Protein AF-A0A3M6VWU3-F1 (afdb_monomer)

Foldseek 3Di:
DDPLVVLVVVVVPCVDPVNVVVVVVVVVVVVPDDQKDWDPDDPRPSVCVVVPDDPDPPDTDMDHDDDDDADFDPDVVQDPPDDPVPSDGHRHHDPDDPVVVRVVVVVD

Sequence (108 aa):
MGAHKYLEELAKKKQSDVMRFLLRVRCWELRQLNVIHRASRPSRPDKARRMGYKAKQGYVVYRIRVRRGGRKRPVPKGATFGKPTNMGVNQLKYQRSLRATAEERVGR

Mean predicted aligned error: 3.97 Å

Structure (mmCIF, N/CA/C/O backbone):
data_AF-A0A3M6VWU3-F1
#
_entry.id   AF-A0A3M6VWU3-F1
#
loop_
_atom_site.group_PDB
_atom_site.id
_atom_site.type_symbol
_atom_site.label_atom_id
_atom_site.label_alt_id
_atom_site.label_comp_id
_atom_site.label_asym_id
_atom_site.label_entity_id
_atom_site.label_seq_id
_atom_site.pdbx_PDB_ins_code
_atom_site.Cartn_x
_atom_site.Cartn_y
_atom_site.Cartn_z
_atom_site.occupancy
_atom_site.B_iso_or_equiv
_atom_site.auth_seq_id
_atom_site.auth_comp_id
_atom_site.auth_asym_id
_atom_site.auth_atom_id
_atom_site.pdbx_PDB_model_num
ATOM 1 N N . MET A 1 1 ? -6.842 9.388 30.430 1.00 61.47 1 MET A N 1
ATOM 2 C CA . MET A 1 1 ? -6.109 8.816 29.273 1.00 61.47 1 MET A CA 1
ATOM 3 C C . MET A 1 1 ? -7.109 8.022 28.426 1.00 61.47 1 MET A C 1
ATOM 5 O O . MET A 1 1 ? -7.687 7.083 28.947 1.00 61.47 1 MET A O 1
ATOM 9 N N . GLY A 1 2 ? -7.434 8.435 27.194 1.00 90.62 2 GLY A N 1
ATOM 10 C CA . GLY A 1 2 ? -8.518 7.800 26.413 1.00 90.62 2 GLY A CA 1
ATOM 11 C C . GLY A 1 2 ? -8.102 6.500 25.709 1.00 90.62 2 GLY A C 1
ATOM 12 O O . GLY A 1 2 ? -6.923 6.313 25.413 1.00 90.62 2 GLY A O 1
ATOM 13 N N . ALA A 1 3 ? -9.062 5.636 25.354 1.00 93.44 3 ALA A N 1
ATOM 14 C CA . ALA A 1 3 ? -8.808 4.350 24.680 1.00 93.44 3 ALA A CA 1
ATOM 15 C C . ALA A 1 3 ? -7.914 4.472 23.425 1.00 93.44 3 ALA A C 1
ATOM 17 O O . ALA A 1 3 ? -7.037 3.643 23.184 1.00 93.44 3 ALA A O 1
ATOM 18 N N . HIS A 1 4 ? -8.066 5.553 22.650 1.00 93.44 4 HIS A N 1
ATOM 19 C CA . HIS A 1 4 ? -7.232 5.818 21.473 1.00 93.44 4 HIS A CA 1
ATOM 20 C C . HIS A 1 4 ? -5.741 5.982 21.792 1.00 93.44 4 HIS A C 1
ATOM 22 O O . HIS A 1 4 ? -4.909 5.617 20.964 1.00 93.44 4 HIS A O 1
ATOM 28 N N . LYS A 1 5 ? -5.398 6.491 22.982 1.00 94.81 5 LYS A N 1
ATOM 29 C CA . LYS A 1 5 ? -4.005 6.641 23.408 1.00 94.81 5 LYS A CA 1
ATOM 30 C C . LYS A 1 5 ? -3.354 5.273 23.626 1.00 94.81 5 LYS A C 1
ATOM 32 O O . LYS A 1 5 ? -2.257 5.050 23.130 1.00 94.81 5 LYS A O 1
ATOM 37 N N . TYR A 1 6 ? -4.054 4.337 24.267 1.00 95.50 6 TYR A N 1
ATOM 38 C CA . TYR A 1 6 ? -3.566 2.965 24.453 1.00 95.50 6 TYR A CA 1
ATOM 39 C C . TYR A 1 6 ? -3.397 2.223 23.123 1.00 95.50 6 TYR A C 1
ATOM 41 O O . TYR A 1 6 ? -2.372 1.582 22.903 1.00 95.50 6 TYR A O 1
ATOM 49 N N . LEU A 1 7 ? -4.356 2.366 22.200 1.00 94.69 7 LEU A N 1
ATOM 50 C CA . LEU A 1 7 ? -4.249 1.789 20.854 1.00 94.69 7 LEU A CA 1
ATOM 51 C C . LEU A 1 7 ? -3.027 2.317 20.091 1.00 94.69 7 LEU A C 1
ATOM 53 O O . LEU A 1 7 ? -2.357 1.559 19.386 1.00 94.69 7 LEU A O 1
ATOM 57 N N . GLU A 1 8 ? -2.718 3.605 20.240 1.00 94.69 8 GLU A N 1
ATOM 58 C CA . GLU A 1 8 ? -1.519 4.193 19.653 1.00 94.69 8 GLU A CA 1
ATOM 59 C C . GLU A 1 8 ? -0.236 3.609 20.255 1.00 94.69 8 GLU A C 1
ATOM 61 O O . GLU A 1 8 ? 0.662 3.232 19.499 1.00 94.69 8 GLU A O 1
ATOM 66 N N . GLU A 1 9 ? -0.143 3.506 21.583 1.00 95.06 9 GLU A N 1
ATOM 67 C CA . GLU A 1 9 ? 1.044 2.955 22.249 1.00 95.06 9 GLU A CA 1
ATOM 68 C C . GLU A 1 9 ? 1.263 1.472 21.897 1.00 95.06 9 GLU A C 1
ATOM 70 O O . GLU A 1 9 ? 2.386 1.070 21.575 1.00 95.06 9 GLU A O 1
ATOM 75 N N . LEU A 1 10 ? 0.193 0.670 21.825 1.00 94.62 10 LEU A N 1
ATOM 76 C CA . LEU A 1 10 ? 0.259 -0.712 21.332 1.00 94.62 10 LEU A CA 1
ATOM 77 C C . LEU A 1 10 ? 0.800 -0.774 19.898 1.00 94.62 10 LEU A C 1
ATOM 79 O O . LEU A 1 10 ? 1.681 -1.573 19.580 1.00 94.62 10 LEU A O 1
ATOM 83 N N . ALA A 1 11 ? 0.325 0.113 19.023 1.00 94.06 11 ALA A N 1
ATOM 84 C CA . ALA A 1 11 ? 0.743 0.143 17.629 1.00 94.06 11 ALA A CA 1
ATOM 85 C C . ALA A 1 11 ? 2.173 0.670 17.405 1.00 94.06 11 ALA A C 1
ATOM 87 O O . ALA A 1 11 ? 2.733 0.443 16.324 1.00 94.06 11 ALA A O 1
ATOM 88 N N . LYS A 1 12 ? 2.770 1.365 18.384 1.00 95.19 12 LYS A N 1
ATOM 89 C CA . LYS A 1 12 ? 4.201 1.710 18.381 1.00 95.19 12 LYS A CA 1
ATOM 90 C C . LYS A 1 12 ? 5.059 0.480 18.687 1.00 95.19 12 LYS A C 1
ATOM 92 O O . LYS A 1 12 ? 6.060 0.260 18.006 1.00 95.19 12 LYS A O 1
ATOM 97 N N . LYS A 1 13 ? 4.626 -0.383 19.613 1.00 96.19 13 LYS A N 1
ATOM 98 C CA . LYS A 1 13 ? 5.314 -1.630 20.002 1.00 96.19 13 LYS A CA 1
ATOM 99 C C . LYS A 1 13 ? 5.049 -2.792 19.029 1.00 96.19 13 LYS A C 1
ATOM 101 O O . LYS A 1 13 ? 4.605 -3.871 19.417 1.00 96.19 13 LYS A O 1
ATOM 106 N N . LYS A 1 14 ? 5.361 -2.602 17.740 1.00 95.00 14 LYS A N 1
ATOM 107 C CA . LYS A 1 14 ? 5.076 -3.579 16.661 1.00 95.00 14 LYS A CA 1
ATOM 108 C C . LYS A 1 14 ? 5.804 -4.918 16.793 1.00 95.00 14 LYS A C 1
ATOM 110 O O . LYS A 1 14 ? 5.369 -5.893 16.190 1.00 95.00 14 LYS A O 1
ATOM 115 N N . GLN A 1 15 ? 6.921 -4.945 17.518 1.00 97.06 15 GLN A N 1
ATOM 116 C CA . GLN A 1 15 ? 7.723 -6.152 17.713 1.00 97.06 15 GLN A CA 1
ATOM 117 C C . GLN A 1 15 ? 7.223 -7.037 18.860 1.00 97.06 15 GLN A C 1
ATOM 119 O O . GLN A 1 15 ? 7.687 -8.170 18.939 1.00 97.06 15 GLN A O 1
ATOM 124 N N . SER A 1 16 ? 6.289 -6.558 19.692 1.00 97.44 16 SER A N 1
ATOM 125 C CA . SER A 1 16 ? 5.655 -7.373 20.736 1.00 97.44 16 SER A CA 1
ATOM 126 C C . SER A 1 16 ? 4.963 -8.601 20.142 1.00 97.44 16 SER A C 1
ATOM 128 O O . SER A 1 16 ? 4.453 -8.546 19.018 1.00 97.44 16 SER A O 1
ATOM 130 N N . ASP A 1 17 ? 4.911 -9.699 20.896 1.00 97.50 17 ASP A N 1
ATOM 131 C CA . ASP A 1 17 ? 4.373 -10.968 20.392 1.00 97.50 17 ASP A CA 1
ATOM 132 C C . ASP A 1 17 ? 2.897 -10.864 20.007 1.00 97.50 17 ASP A C 1
ATOM 134 O O . ASP A 1 17 ? 2.503 -11.345 18.944 1.00 97.50 17 ASP A O 1
ATOM 138 N N . VAL A 1 18 ? 2.111 -10.111 20.783 1.00 96.12 18 VAL A N 1
ATOM 139 C CA . VAL A 1 18 ? 0.701 -9.812 20.482 1.00 96.12 18 VAL A CA 1
ATOM 140 C C . VAL A 1 18 ? 0.560 -9.139 19.114 1.00 96.12 18 VAL A C 1
ATOM 142 O O . VAL A 1 18 ? -0.225 -9.575 18.268 1.00 96.12 18 VAL A O 1
ATOM 145 N N . MET A 1 19 ? 1.346 -8.087 18.856 1.00 96.56 19 MET A N 1
ATOM 146 C CA . MET A 1 19 ? 1.281 -7.366 17.583 1.00 96.56 19 MET A CA 1
ATOM 147 C C . MET A 1 19 ? 1.811 -8.2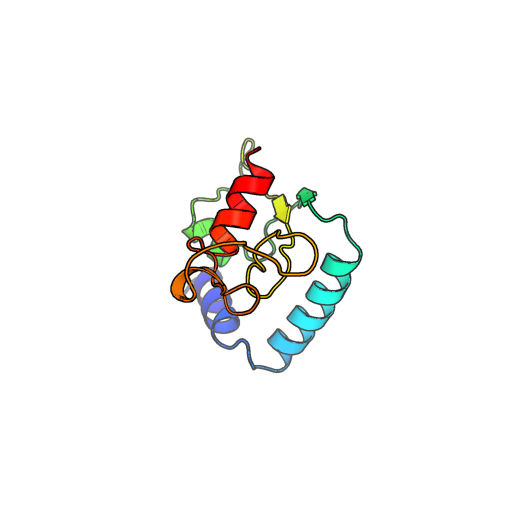09 16.426 1.00 96.56 19 MET A C 1
ATOM 149 O O . MET A 1 19 ? 1.238 -8.178 15.336 1.00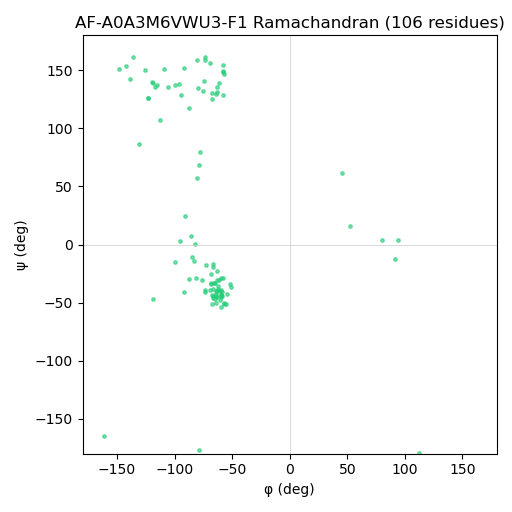 96.56 19 MET A O 1
ATOM 153 N N . ARG A 1 20 ? 2.879 -8.979 16.643 1.00 97.56 20 ARG A N 1
ATOM 154 C CA . ARG A 1 20 ? 3.465 -9.855 15.624 1.00 97.56 20 ARG A CA 1
ATOM 155 C C . ARG A 1 20 ? 2.487 -10.954 15.210 1.00 97.56 20 ARG A C 1
ATOM 157 O O . ARG A 1 20 ? 2.318 -11.179 14.011 1.00 97.56 20 ARG A O 1
ATOM 164 N N . PHE A 1 21 ? 1.815 -11.579 16.176 1.00 97.81 21 PHE A N 1
ATOM 165 C CA . PHE A 1 21 ? 0.764 -12.566 15.939 1.00 97.81 21 PHE A CA 1
ATOM 166 C C . PHE A 1 21 ? -0.388 -11.960 15.128 1.00 97.81 21 PHE A C 1
ATOM 168 O O . PHE A 1 21 ? -0.699 -12.438 14.034 1.00 97.81 21 PHE A O 1
ATOM 175 N N . LEU A 1 22 ? -0.943 -10.835 15.591 1.00 96.81 22 LEU A N 1
ATOM 176 C CA . LEU A 1 22 ? -2.057 -10.161 14.922 1.00 96.81 22 LEU A CA 1
ATOM 177 C C . LEU A 1 22 ? -1.711 -9.736 13.484 1.00 96.81 22 LEU A C 1
ATOM 179 O O . LEU A 1 22 ? -2.514 -9.902 12.565 1.00 96.81 22 LEU A O 1
ATOM 183 N N . LEU A 1 23 ? -0.516 -9.178 13.265 1.00 97.00 23 LEU A N 1
ATOM 184 C CA . LEU A 1 23 ? -0.067 -8.752 11.938 1.00 97.00 23 LEU A CA 1
ATOM 185 C C . LEU A 1 23 ? 0.181 -9.937 11.000 1.00 97.00 23 LEU A C 1
ATOM 187 O O . LEU A 1 23 ? -0.068 -9.809 9.802 1.00 97.00 23 LEU A O 1
ATOM 191 N N . ARG A 1 24 ? 0.633 -11.085 11.520 1.00 97.94 24 ARG A N 1
ATOM 192 C CA . ARG A 1 24 ? 0.820 -12.309 10.732 1.00 97.94 24 ARG A CA 1
ATOM 193 C C . ARG A 1 24 ? -0.512 -12.827 10.194 1.00 97.94 24 ARG A C 1
ATOM 195 O O . ARG A 1 24 ? -0.622 -13.023 8.984 1.00 97.94 24 ARG A O 1
ATOM 202 N N . VAL A 1 25 ? -1.516 -12.962 11.064 1.00 97.88 25 VAL A N 1
ATOM 203 C CA . VAL A 1 25 ? -2.869 -13.411 10.688 1.00 97.88 25 VAL A CA 1
ATOM 204 C C . VAL A 1 25 ? -3.497 -12.447 9.677 1.00 97.88 25 VAL A C 1
ATOM 206 O O . VAL A 1 25 ? -3.925 -12.867 8.604 1.00 97.88 25 VAL A O 1
ATOM 209 N N . ARG A 1 26 ? -3.439 -11.133 9.936 1.00 96.94 26 ARG A N 1
ATOM 210 C CA . ARG A 1 26 ? -3.948 -10.115 8.996 1.00 96.94 26 ARG A CA 1
ATOM 211 C C . ARG A 1 26 ? -3.233 -10.143 7.647 1.00 96.94 26 ARG A C 1
ATOM 213 O O . ARG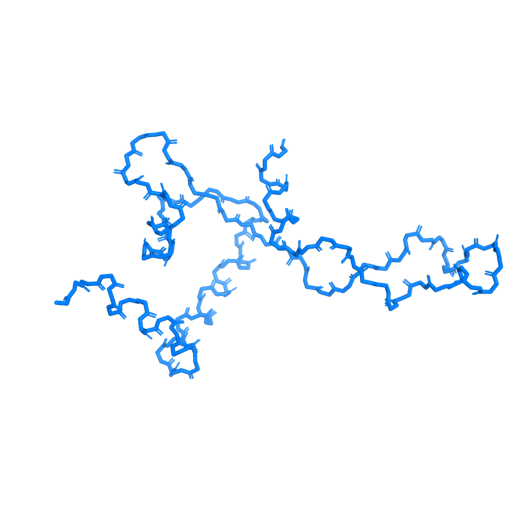 A 1 26 ? -3.857 -9.969 6.609 1.00 96.94 26 ARG A O 1
ATOM 220 N N . CYS A 1 27 ? -1.916 -10.337 7.635 1.00 97.25 27 CYS A N 1
ATOM 221 C CA . CYS A 1 27 ? -1.153 -10.423 6.391 1.00 97.25 27 CYS A CA 1
ATOM 222 C C . CYS A 1 27 ? -1.547 -11.652 5.560 1.00 97.25 27 CYS A C 1
ATOM 224 O O . CYS A 1 27 ? -1.484 -11.598 4.333 1.00 97.25 27 CYS A O 1
ATOM 226 N N . TRP A 1 28 ? -1.918 -12.762 6.202 1.00 97.94 28 TRP A N 1
ATOM 227 C CA . TRP A 1 28 ? -2.469 -13.927 5.512 1.00 97.94 28 TRP A CA 1
ATOM 228 C C . TRP A 1 28 ? -3.848 -13.616 4.915 1.00 97.94 28 TRP A C 1
ATOM 230 O O . TRP A 1 28 ? -4.013 -13.759 3.707 1.00 97.94 28 TRP A O 1
ATOM 240 N N . GLU A 1 29 ? -4.775 -13.077 5.708 1.00 97.06 29 GLU A N 1
ATOM 241 C CA . GLU A 1 29 ? -6.128 -12.708 5.262 1.00 97.06 29 GLU A CA 1
ATOM 242 C C . GLU A 1 29 ? -6.088 -11.751 4.055 1.00 97.06 29 GLU A C 1
ATOM 244 O O . GLU A 1 29 ? -6.655 -12.022 2.999 1.00 97.06 29 GLU A O 1
ATOM 249 N N . LEU A 1 30 ? -5.316 -10.662 4.154 1.00 96.81 30 LEU A N 1
ATOM 250 C CA . LEU A 1 30 ? -5.186 -9.660 3.087 1.00 96.81 30 LEU A CA 1
ATOM 251 C C . LEU A 1 30 ? -4.497 -10.191 1.819 1.00 96.81 30 LEU A C 1
ATOM 253 O O . LEU A 1 30 ? -4.565 -9.550 0.767 1.00 96.81 30 LEU A O 1
ATOM 257 N N . ARG A 1 31 ? -3.795 -11.327 1.902 1.00 96.75 31 ARG A N 1
ATOM 258 C CA . ARG A 1 31 ? -3.222 -11.992 0.726 1.00 96.75 31 ARG A CA 1
ATOM 259 C C . ARG A 1 31 ? -4.248 -12.837 -0.024 1.00 96.75 31 ARG A C 1
ATOM 261 O O . ARG A 1 31 ? -4.099 -12.950 -1.239 1.00 96.75 31 ARG A O 1
ATOM 268 N N . GLN A 1 32 ? -5.261 -13.362 0.663 1.00 97.25 32 GLN A N 1
ATOM 269 C CA . GLN A 1 32 ? -6.345 -14.127 0.040 1.00 97.25 32 GLN A CA 1
ATOM 270 C C . GLN A 1 32 ? -7.356 -13.224 -0.675 1.00 97.25 32 GLN A C 1
ATOM 272 O O . GLN A 1 32 ? -7.924 -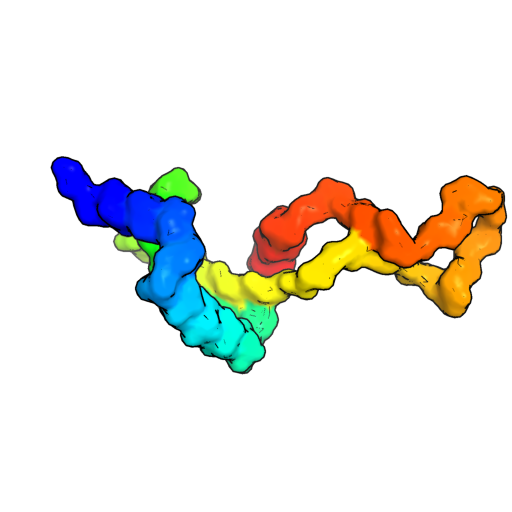13.608 -1.689 1.00 97.25 32 GLN A O 1
ATOM 277 N N . LEU A 1 33 ? -7.551 -12.000 -0.181 1.00 96.19 33 LEU A N 1
ATOM 278 C CA . LEU A 1 33 ? -8.468 -11.036 -0.788 1.00 96.19 33 LEU A CA 1
ATOM 279 C C . LEU A 1 33 ? -7.927 -10.433 -2.099 1.00 96.19 33 LEU A C 1
ATOM 281 O O . LEU A 1 33 ? -6.719 -10.413 -2.371 1.00 96.19 33 LEU A O 1
ATOM 285 N N . ASN A 1 34 ? -8.846 -9.861 -2.882 1.00 96.56 34 ASN A N 1
ATOM 286 C CA . ASN A 1 34 ? -8.545 -9.138 -4.118 1.00 96.56 34 ASN A CA 1
ATOM 287 C C . ASN A 1 34 ? -7.577 -7.967 -3.888 1.00 96.56 34 ASN A C 1
ATOM 289 O O . ASN A 1 34 ? -7.504 -7.387 -2.799 1.00 96.56 34 ASN A O 1
ATOM 293 N N . VAL A 1 35 ? -6.851 -7.593 -4.953 1.00 96.88 35 VAL A N 1
ATOM 294 C CA . VAL A 1 35 ? -5.813 -6.543 -4.912 1.00 96.88 35 VAL A CA 1
ATOM 295 C C . VAL A 1 35 ? -6.357 -5.225 -4.367 1.00 96.88 35 VAL A C 1
ATOM 297 O O . VAL A 1 35 ? -5.672 -4.593 -3.562 1.00 96.88 35 VAL A O 1
ATOM 300 N N . ILE A 1 36 ? -7.564 -4.847 -4.793 1.00 97.25 36 ILE A N 1
ATOM 301 C CA . ILE A 1 36 ? -8.337 -3.714 -4.286 1.00 97.25 36 ILE A CA 1
ATOM 302 C C . ILE A 1 36 ? -9.673 -4.272 -3.807 1.00 97.25 36 ILE A C 1
ATOM 304 O O . ILE A 1 36 ? -10.356 -4.970 -4.554 1.00 97.25 36 ILE A O 1
ATOM 308 N N . HIS A 1 37 ? -10.036 -3.988 -2.562 1.00 96.69 37 HIS A N 1
ATOM 309 C CA . HIS A 1 37 ? -11.346 -4.343 -2.027 1.00 96.69 37 HIS A CA 1
ATOM 310 C C . HIS A 1 37 ? -11.804 -3.321 -0.987 1.00 96.69 37 HIS A C 1
ATOM 312 O O . HIS A 1 37 ? -10.996 -2.689 -0.295 1.00 96.69 37 HIS A O 1
ATOM 318 N N . ARG A 1 38 ? -13.122 -3.162 -0.865 1.00 95.94 38 ARG A N 1
ATOM 319 C CA . ARG A 1 38 ? -13.733 -2.296 0.144 1.00 95.94 38 ARG A CA 1
ATOM 320 C C . ARG A 1 38 ? -13.671 -2.973 1.511 1.00 95.94 38 ARG A C 1
ATOM 322 O O . ARG A 1 38 ? -14.029 -4.138 1.650 1.00 95.94 38 ARG A O 1
ATOM 329 N N . ALA A 1 39 ? -13.234 -2.235 2.526 1.00 95.81 39 ALA A N 1
ATOM 330 C CA . ALA A 1 39 ? -13.303 -2.666 3.914 1.00 95.81 39 ALA A CA 1
ATOM 331 C C . ALA A 1 39 ? -14.557 -2.088 4.576 1.00 95.81 39 ALA A C 1
ATOM 333 O O . ALA A 1 39 ? -14.876 -0.913 4.403 1.00 95.81 39 ALA A O 1
ATOM 334 N N . SER A 1 40 ? -15.241 -2.900 5.382 1.00 94.44 40 SER A N 1
ATOM 335 C CA . SER A 1 40 ? -16.403 -2.452 6.157 1.00 94.44 40 SER A CA 1
ATOM 336 C C . SER A 1 40 ? -16.019 -1.437 7.239 1.00 94.44 40 SER A C 1
ATOM 338 O O . SER A 1 40 ? -16.744 -0.478 7.486 1.00 94.44 40 SER A O 1
ATOM 340 N N . ARG A 1 41 ? -14.860 -1.629 7.884 1.00 95.19 41 ARG A N 1
ATOM 341 C CA . ARG A 1 41 ? -14.341 -0.783 8.968 1.00 95.19 41 ARG A CA 1
ATOM 342 C C . ARG A 1 41 ? -12.818 -0.617 8.881 1.00 95.19 41 ARG A C 1
ATOM 344 O O . ARG A 1 41 ? -12.124 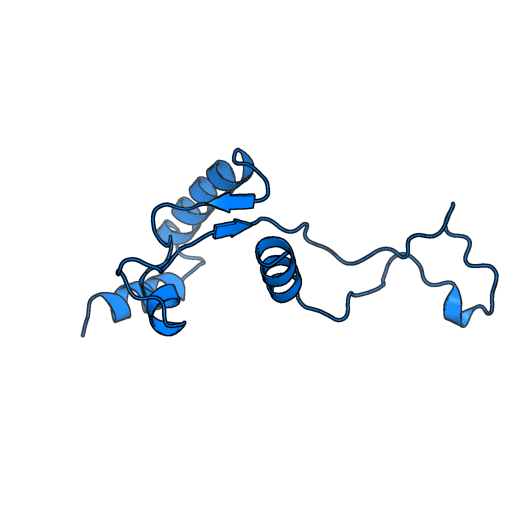-1.509 8.380 1.00 95.19 41 ARG A O 1
ATOM 351 N N . PRO A 1 42 ? -12.261 0.492 9.402 1.00 97.00 42 PRO A N 1
ATOM 352 C CA . PRO A 1 42 ? -10.816 0.676 9.459 1.00 97.00 42 PRO A CA 1
ATOM 353 C C . PRO A 1 42 ? -10.170 -0.321 10.431 1.00 97.00 42 PRO A C 1
ATOM 355 O O . PRO A 1 42 ? -10.551 -0.404 11.594 1.00 97.00 42 PRO A O 1
ATOM 358 N N . SER A 1 43 ? -9.115 -1.017 9.994 1.00 94.81 43 SER A N 1
ATOM 359 C CA . SER A 1 43 ? -8.355 -1.948 10.854 1.00 94.81 43 SER A CA 1
ATOM 360 C C . SER A 1 43 ? -7.600 -1.249 11.994 1.00 94.81 43 SER A C 1
ATOM 362 O O . SER A 1 43 ? -7.171 -1.900 12.948 1.00 94.81 43 SER A O 1
ATOM 364 N N . ARG A 1 44 ? -7.387 0.067 11.858 1.00 95.31 44 ARG A N 1
ATOM 365 C CA . ARG A 1 44 ? -6.764 0.960 12.842 1.00 95.31 44 ARG A CA 1
ATOM 366 C C . ARG A 1 44 ? -7.625 2.214 13.031 1.00 95.31 44 ARG A C 1
ATOM 368 O O . ARG A 1 44 ? -7.396 3.209 12.334 1.00 95.31 44 ARG A O 1
ATOM 375 N N . PRO A 1 45 ? -8.629 2.179 13.924 1.00 95.44 45 PRO A N 1
ATOM 376 C CA . PRO A 1 45 ? -9.523 3.317 14.141 1.00 95.44 45 PRO A CA 1
ATOM 377 C C . PRO A 1 45 ? -8.796 4.536 14.733 1.00 95.44 45 PRO A C 1
ATOM 379 O O . PRO A 1 45 ? -9.113 5.666 14.371 1.00 95.44 45 PRO A O 1
ATOM 382 N N . ASP A 1 46 ? -7.774 4.316 15.567 1.00 95.44 46 ASP A N 1
ATOM 383 C CA . ASP A 1 46 ? -6.889 5.348 16.128 1.00 95.44 46 ASP A CA 1
ATOM 384 C C . ASP A 1 46 ? -6.203 6.172 15.024 1.00 95.44 46 ASP A C 1
ATOM 386 O O . ASP A 1 46 ? -6.274 7.404 14.998 1.00 95.44 46 ASP A O 1
ATOM 390 N N . LYS A 1 47 ? -5.579 5.484 14.059 1.00 96.12 47 LYS A N 1
ATOM 391 C CA . LYS A 1 47 ? -4.848 6.128 12.968 1.00 96.12 47 LYS A CA 1
ATOM 392 C C . LYS A 1 47 ? -5.802 6.752 11.958 1.00 96.12 47 LYS A C 1
ATOM 394 O O . LYS A 1 47 ? -5.527 7.853 11.493 1.00 96.12 47 LYS A O 1
ATOM 399 N N . ALA A 1 48 ? -6.904 6.076 11.633 1.00 96.81 48 ALA A N 1
ATOM 400 C CA . ALA A 1 48 ? -7.903 6.59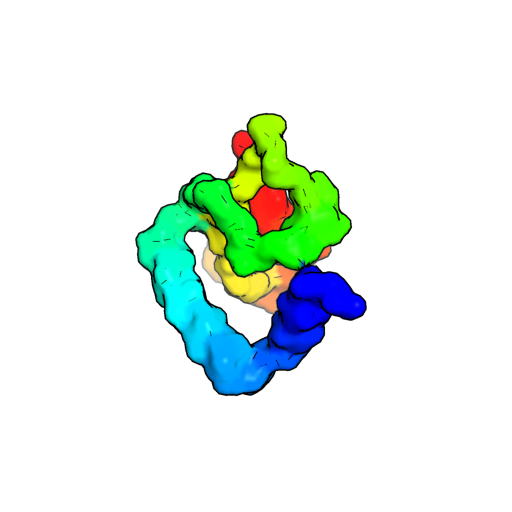7 10.707 1.00 96.81 48 ALA A CA 1
ATOM 401 C C . ALA A 1 48 ? -8.493 7.920 11.218 1.00 96.81 48 ALA A C 1
ATOM 403 O O . ALA A 1 48 ? -8.542 8.892 10.466 1.00 96.81 48 ALA A O 1
ATOM 404 N N . ARG A 1 49 ? -8.850 7.994 12.510 1.00 95.50 49 ARG A N 1
ATOM 405 C CA . ARG A 1 49 ? -9.385 9.217 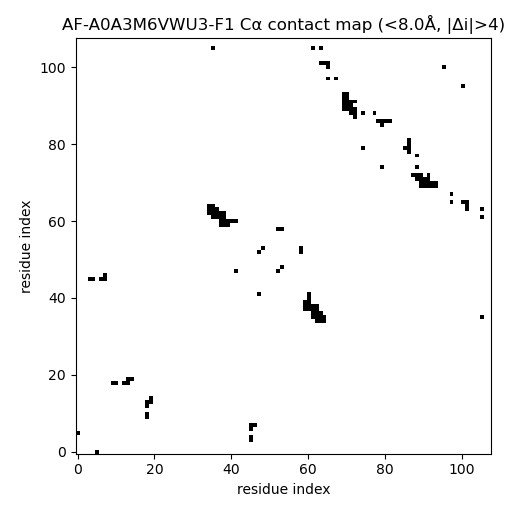13.129 1.00 95.50 49 ARG A CA 1
ATOM 406 C C . ARG A 1 49 ? -8.407 10.390 13.031 1.00 95.50 49 ARG A C 1
ATOM 408 O O . ARG A 1 49 ? -8.816 11.493 12.692 1.00 95.50 49 ARG A O 1
ATOM 415 N N . ARG A 1 50 ? -7.108 10.143 13.241 1.00 95.56 50 ARG A N 1
ATOM 416 C CA . ARG A 1 50 ? -6.047 11.157 13.070 1.00 95.56 50 ARG A CA 1
ATOM 417 C C . ARG A 1 50 ? -5.920 11.663 11.632 1.00 95.56 50 ARG A C 1
ATOM 419 O O . ARG A 1 50 ? -5.534 12.803 11.429 1.00 95.56 50 ARG A O 1
ATOM 426 N N . MET A 1 51 ? -6.230 10.819 10.652 1.00 96.00 51 MET A N 1
ATOM 427 C CA . MET A 1 51 ? -6.232 11.177 9.229 1.00 96.00 51 MET A CA 1
ATOM 428 C C . MET A 1 51 ? -7.561 11.814 8.777 1.00 96.00 51 MET A C 1
ATOM 430 O O . MET A 1 51 ? -7.752 12.011 7.584 1.00 96.00 51 MET A O 1
ATOM 434 N N . GLY A 1 52 ? -8.489 12.107 9.697 1.00 96.62 52 GLY A N 1
ATOM 435 C CA . GLY A 1 52 ? -9.758 12.776 9.393 1.00 96.62 52 GLY A CA 1
ATOM 436 C C . GLY A 1 52 ? -10.949 11.848 9.140 1.00 96.62 52 GLY A C 1
ATOM 437 O O . GLY A 1 52 ? -12.038 12.338 8.838 1.00 96.62 52 GLY A O 1
ATOM 438 N N . TYR A 1 53 ? -10.795 10.526 9.290 1.00 97.50 53 TYR A N 1
ATOM 439 C CA . TYR A 1 53 ? -11.928 9.600 9.204 1.00 97.50 53 TYR A CA 1
ATOM 440 C C . TYR A 1 53 ? -12.938 9.866 10.327 1.00 97.50 53 TYR A C 1
ATOM 442 O O . TYR A 1 53 ? -12.577 9.910 11.508 1.00 97.50 53 TYR A O 1
ATOM 450 N N . LYS A 1 54 ? -14.218 9.963 9.960 1.00 96.62 54 LYS A N 1
ATOM 451 C CA . LYS A 1 54 ? -15.351 10.011 10.888 1.00 96.62 54 LYS A CA 1
ATOM 452 C C . LYS A 1 54 ? -16.272 8.827 10.603 1.00 96.62 54 LYS A C 1
ATOM 454 O O . LYS A 1 54 ? -16.511 8.492 9.449 1.00 96.62 54 LYS A O 1
ATOM 459 N N . ALA A 1 55 ? -16.801 8.204 11.653 1.00 95.31 55 ALA A N 1
ATOM 460 C CA . ALA A 1 55 ? -17.762 7.109 11.530 1.00 95.31 55 ALA A CA 1
ATOM 461 C C . ALA A 1 55 ? -19.164 7.662 11.221 1.00 95.31 55 ALA A C 1
ATOM 463 O O . ALA A 1 55 ? -20.048 7.643 12.068 1.00 95.31 55 ALA A O 1
ATOM 464 N N . LYS A 1 56 ? -19.329 8.211 10.017 1.00 96.12 56 LYS A N 1
ATOM 465 C CA . LYS A 1 56 ? -20.593 8.726 9.486 1.00 96.12 56 LYS A CA 1
ATOM 466 C C . LYS A 1 56 ? -20.766 8.281 8.036 1.00 96.12 56 LYS A C 1
ATOM 468 O O . LYS A 1 56 ? -19.788 7.903 7.387 1.00 96.12 56 LYS A O 1
ATOM 473 N N . GLN A 1 57 ? -21.994 8.336 7.528 1.00 95.62 57 GLN A N 1
ATOM 474 C CA . GLN A 1 57 ? -22.263 8.068 6.115 1.00 95.62 57 GLN A CA 1
ATOM 475 C C . GLN A 1 57 ? -21.449 9.021 5.219 1.00 95.62 57 GLN A C 1
ATOM 477 O O . GLN A 1 57 ? -21.138 10.148 5.607 1.00 95.62 57 GLN A O 1
ATOM 482 N N . GLY A 1 58 ? -21.036 8.529 4.050 1.00 94.81 58 GLY A N 1
ATOM 483 C CA . GLY A 1 58 ? -20.149 9.242 3.124 1.00 94.81 58 GLY A CA 1
ATOM 484 C C . GLY A 1 58 ? -18.650 8.974 3.320 1.00 94.81 58 GLY A C 1
ATOM 485 O O . GLY A 1 58 ? -17.867 9.271 2.425 1.00 94.81 58 GLY A O 1
ATOM 486 N N . TYR A 1 59 ? -18.228 8.354 4.430 1.00 96.81 59 TYR A N 1
ATOM 487 C CA . TYR A 1 59 ? -16.849 7.876 4.590 1.00 96.81 59 TYR A CA 1
ATOM 488 C C . TYR A 1 59 ? -16.739 6.404 4.193 1.00 96.81 59 TYR A C 1
ATOM 490 O O . TYR A 1 59 ? -17.463 5.548 4.702 1.00 96.81 59 TYR A O 1
ATOM 498 N N . VAL A 1 60 ? -15.786 6.096 3.316 1.00 96.12 60 VAL A N 1
ATOM 499 C CA . VAL A 1 60 ? -15.484 4.731 2.873 1.00 96.12 60 VAL A CA 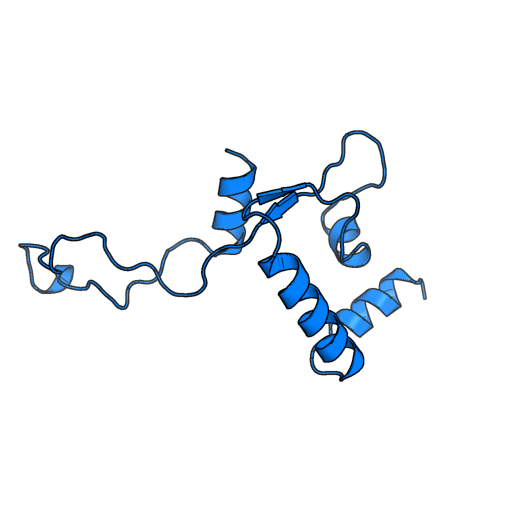1
ATOM 500 C C . VAL A 1 60 ? -14.013 4.411 3.092 1.00 96.12 60 VAL A C 1
ATOM 502 O O . VAL A 1 60 ? -13.155 5.291 3.064 1.00 96.12 60 VAL A O 1
ATOM 505 N N . VAL A 1 61 ? -13.715 3.135 3.334 1.00 97.00 61 VAL A N 1
ATOM 506 C CA . VAL A 1 61 ? -12.346 2.649 3.511 1.00 97.00 61 VAL A CA 1
ATOM 507 C C . VAL A 1 61 ? -12.093 1.556 2.490 1.00 97.00 61 VAL A C 1
ATOM 509 O O . VAL A 1 61 ? -12.816 0.565 2.435 1.00 97.00 61 VAL A O 1
ATOM 512 N N . TYR A 1 62 ? -11.033 1.719 1.710 1.00 97.12 62 TYR A N 1
ATOM 513 C CA . TYR A 1 62 ? -10.530 0.693 0.807 1.00 97.12 62 TYR A CA 1
ATOM 514 C C . TYR A 1 62 ? -9.206 0.144 1.322 1.00 97.12 62 TYR A C 1
ATOM 516 O O . TYR A 1 62 ? -8.441 0.826 2.009 1.00 97.12 62 TYR A O 1
ATOM 524 N N . ARG A 1 63 ? -8.941 -1.117 0.994 1.00 97.44 63 ARG A N 1
ATOM 525 C CA . ARG A 1 63 ? -7.658 -1.773 1.221 1.00 97.44 63 ARG A CA 1
ATOM 526 C C . ARG A 1 63 ? -7.055 -2.110 -0.128 1.00 97.44 63 ARG A C 1
ATOM 528 O O . ARG A 1 63 ? -7.740 -2.600 -1.023 1.00 97.44 63 ARG A O 1
ATOM 535 N N . ILE A 1 64 ? -5.759 -1.861 -0.242 1.00 97.88 64 ILE A N 1
ATOM 536 C CA . ILE A 1 64 ? -4.992 -2.145 -1.444 1.00 97.88 64 ILE A CA 1
ATOM 537 C C . ILE A 1 64 ? -3.637 -2.738 -1.076 1.00 97.88 64 ILE A C 1
ATOM 539 O O . ILE A 1 64 ? -3.002 -2.317 -0.105 1.00 97.88 64 ILE A O 1
ATOM 543 N N . ARG A 1 65 ? -3.177 -3.703 -1.876 1.00 97.12 65 ARG A N 1
ATOM 544 C CA . ARG A 1 65 ? -1.797 -4.199 -1.822 1.00 97.12 65 ARG A CA 1
ATOM 545 C C . ARG A 1 65 ? -0.981 -3.688 -3.005 1.00 97.12 65 ARG A C 1
ATOM 547 O O . ARG A 1 65 ? -1.413 -3.735 -4.155 1.00 97.12 65 ARG A O 1
ATOM 554 N N . VAL A 1 66 ? 0.239 -3.247 -2.719 1.00 96.81 66 VAL A N 1
ATOM 555 C CA . VAL A 1 66 ? 1.233 -2.844 -3.722 1.00 96.81 66 VAL A CA 1
ATOM 556 C C . VAL A 1 66 ? 2.443 -3.762 -3.584 1.00 96.81 66 VAL A C 1
ATOM 558 O O . VAL A 1 66 ? 2.841 -4.113 -2.472 1.00 96.81 66 VAL A O 1
ATOM 561 N N . ARG A 1 67 ? 3.016 -4.188 -4.715 1.00 95.88 67 ARG A N 1
ATOM 562 C CA . ARG A 1 67 ? 4.219 -5.031 -4.717 1.00 95.88 67 ARG A CA 1
ATOM 563 C C . ARG A 1 67 ? 5.379 -4.261 -4.080 1.00 95.88 67 ARG A C 1
ATOM 565 O O . ARG A 1 67 ? 5.577 -3.085 -4.373 1.00 95.88 67 ARG A O 1
ATOM 572 N N . ARG A 1 68 ? 6.134 -4.928 -3.204 1.00 95.88 68 ARG A N 1
ATOM 573 C CA . ARG A 1 68 ? 7.373 -4.381 -2.632 1.00 95.88 68 ARG A CA 1
ATOM 574 C C . ARG A 1 68 ? 8.484 -4.391 -3.687 1.00 95.88 68 ARG A C 1
ATOM 576 O O . ARG A 1 68 ? 8.437 -5.194 -4.616 1.00 95.88 68 ARG A O 1
ATOM 583 N N . GLY A 1 69 ? 9.497 -3.553 -3.483 1.00 94.00 69 GLY A N 1
ATOM 584 C CA . GLY A 1 69 ? 10.698 -3.493 -4.318 1.00 94.00 69 GLY A CA 1
ATOM 585 C C . GLY A 1 69 ? 10.820 -2.195 -5.114 1.00 94.00 69 GLY A C 1
ATOM 586 O O . GLY A 1 69 ? 9.995 -1.289 -4.988 1.00 94.00 69 GLY A O 1
ATOM 587 N N . GLY A 1 70 ? 11.895 -2.111 -5.898 1.00 91.50 70 GLY A N 1
ATOM 588 C CA . GLY A 1 70 ? 12.131 -1.024 -6.846 1.00 91.50 70 GLY A CA 1
ATOM 589 C C . GLY A 1 70 ? 11.335 -1.192 -8.140 1.00 91.50 70 GLY A C 1
ATOM 590 O O . GLY A 1 70 ? 10.559 -2.135 -8.306 1.00 91.50 70 GLY A O 1
ATOM 591 N N . ARG A 1 71 ? 11.548 -0.272 -9.082 1.00 91.50 71 ARG A N 1
ATOM 592 C CA . ARG A 1 71 ? 10.912 -0.314 -10.401 1.00 91.50 71 ARG A CA 1
ATOM 593 C C . ARG A 1 71 ? 11.977 -0.584 -11.452 1.00 91.50 71 ARG A C 1
ATOM 595 O O . ARG A 1 71 ? 12.750 0.307 -11.780 1.00 91.50 71 ARG A O 1
ATOM 602 N N . LYS A 1 72 ? 11.981 -1.796 -12.009 1.00 93.31 72 LYS A N 1
ATOM 603 C CA . LYS A 1 72 ? 12.807 -2.123 -13.176 1.00 93.31 72 LYS A CA 1
ATOM 604 C C . LYS A 1 72 ? 12.386 -1.248 -14.361 1.00 93.31 72 LYS A C 1
ATOM 606 O O . LYS A 1 72 ? 11.185 -1.060 -14.583 1.00 93.31 72 LYS A O 1
ATOM 611 N N . ARG A 1 73 ? 13.348 -0.737 -15.135 1.00 94.25 73 ARG A N 1
ATOM 612 C CA . ARG A 1 73 ? 13.026 -0.046 -16.392 1.00 94.25 73 ARG A CA 1
ATOM 613 C C . ARG A 1 73 ? 12.378 -1.038 -17.372 1.00 94.25 73 ARG A C 1
ATOM 615 O O . ARG A 1 73 ? 12.946 -2.113 -17.581 1.00 94.25 73 ARG A O 1
ATOM 622 N N . PRO A 1 74 ? 11.219 -0.713 -17.971 1.00 94.25 74 PRO A N 1
ATOM 623 C CA . PRO A 1 74 ? 10.571 -1.590 -18.938 1.00 94.25 74 PRO A CA 1
ATOM 624 C C . PRO A 1 74 ? 11.279 -1.484 -20.295 1.00 94.25 74 PRO A C 1
ATOM 626 O O . PRO A 1 74 ? 10.829 -0.765 -21.177 1.00 94.25 74 PRO A O 1
ATOM 629 N N . VAL A 1 75 ? 12.416 -2.168 -20.440 1.00 95.38 75 VAL A N 1
ATOM 630 C CA . VAL A 1 75 ? 13.154 -2.278 -21.708 1.00 95.38 75 VAL A CA 1
ATOM 631 C C . VAL A 1 75 ? 13.208 -3.730 -22.190 1.00 95.38 75 VAL A C 1
ATOM 633 O O . VAL A 1 75 ? 13.486 -4.623 -21.377 1.00 95.38 75 VAL A O 1
ATOM 636 N N . PRO A 1 76 ? 12.975 -3.996 -23.490 1.00 94.31 76 PRO A N 1
ATOM 637 C CA . PRO A 1 76 ? 13.127 -5.329 -24.063 1.00 94.31 76 PRO A CA 1
ATOM 638 C C . PRO A 1 76 ? 14.551 -5.852 -23.861 1.00 94.31 76 PRO A C 1
ATOM 640 O O . PRO A 1 76 ? 15.520 -5.158 -24.159 1.00 94.31 76 PRO A O 1
ATOM 643 N N . LYS A 1 77 ? 14.687 -7.067 -23.315 1.00 94.19 77 LYS A N 1
ATOM 644 C CA . LYS A 1 77 ? 15.977 -7.751 -23.076 1.00 94.19 77 LYS A CA 1
ATOM 645 C C . LYS A 1 77 ? 17.030 -6.939 -22.287 1.00 94.19 77 LYS A C 1
ATOM 647 O O . LYS A 1 77 ? 18.192 -7.315 -22.269 1.00 94.19 77 LYS A O 1
ATOM 652 N N . GLY A 1 78 ? 16.647 -5.853 -21.607 1.00 92.81 78 GLY A N 1
ATOM 653 C CA . GLY A 1 78 ? 17.600 -4.977 -20.910 1.00 92.81 78 GLY A CA 1
ATOM 654 C C . GLY A 1 78 ? 18.326 -3.968 -21.808 1.00 92.81 78 GLY A C 1
ATOM 655 O O . GLY A 1 78 ? 19.170 -3.233 -21.306 1.00 92.81 78 GLY A O 1
ATOM 656 N N . ALA A 1 79 ? 17.996 -3.896 -23.100 1.00 93.31 79 ALA A N 1
ATOM 657 C CA . ALA A 1 79 ? 18.679 -3.025 -24.046 1.00 93.31 79 ALA A CA 1
ATOM 658 C C . ALA A 1 79 ? 18.053 -1.619 -24.075 1.00 93.31 79 ALA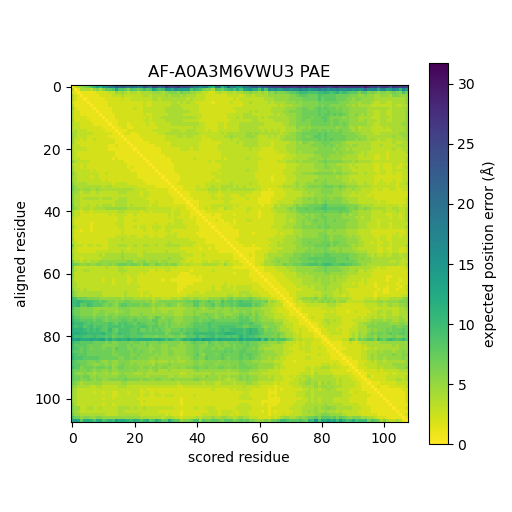 A C 1
ATOM 660 O O . ALA A 1 79 ? 16.885 -1.449 -24.417 1.00 93.31 79 ALA A O 1
ATOM 661 N N . THR A 1 80 ? 18.834 -0.603 -23.696 1.00 91.19 80 THR A N 1
ATOM 662 C CA . THR A 1 80 ? 18.420 0.815 -23.689 1.00 91.19 80 THR A CA 1
ATOM 663 C C . THR A 1 80 ? 18.912 1.613 -24.899 1.00 91.19 80 THR A C 1
ATOM 665 O O . THR A 1 80 ? 18.427 2.719 -25.091 1.00 91.19 80 THR A O 1
ATOM 668 N N . PHE A 1 81 ? 19.880 1.086 -25.666 1.00 90.62 81 PHE A N 1
ATOM 669 C CA . PHE A 1 81 ? 20.453 1.683 -26.888 1.00 90.62 81 PHE A CA 1
ATOM 670 C C . PHE A 1 81 ? 20.797 3.184 -26.773 1.00 90.62 81 PHE A C 1
ATOM 672 O O . PHE A 1 81 ? 20.249 4.025 -27.477 1.00 90.62 81 PHE A O 1
ATOM 679 N N . GLY A 1 82 ? 21.707 3.541 -25.862 1.00 92.75 82 GLY A N 1
ATOM 680 C CA . GLY A 1 82 ? 22.121 4.931 -25.650 1.00 92.75 82 GLY A CA 1
ATOM 681 C C . GLY A 1 82 ? 23.455 5.039 -24.917 1.00 92.75 82 GLY A C 1
ATOM 682 O O . GLY A 1 82 ? 24.180 4.056 -24.801 1.00 92.75 82 GLY A O 1
ATOM 683 N N . LYS A 1 83 ? 23.777 6.229 -24.395 1.00 95.88 83 LYS A N 1
ATOM 684 C CA . LYS A 1 83 ? 25.015 6.463 -23.629 1.00 95.88 83 LYS A CA 1
ATOM 685 C C . LYS A 1 83 ? 25.107 5.528 -22.404 1.00 95.88 83 LYS A C 1
ATOM 687 O O . LYS A 1 83 ? 24.065 5.250 -21.802 1.00 95.88 83 LYS A O 1
ATOM 692 N N . PRO A 1 84 ? 26.316 5.112 -21.971 1.00 95.00 84 PRO A N 1
ATOM 693 C CA . PRO A 1 84 ? 26.507 4.225 -20.813 1.00 95.00 84 PRO A CA 1
ATOM 694 C C . PRO A 1 84 ? 25.796 4.684 -19.533 1.00 95.00 84 PRO A C 1
ATOM 696 O O . PRO A 1 84 ? 25.245 3.870 -18.795 1.00 95.00 84 PRO A O 1
ATOM 699 N N . THR A 1 85 ? 25.703 5.999 -19.315 1.00 95.69 85 THR A N 1
ATOM 700 C CA . THR A 1 85 ? 24.986 6.603 -18.178 1.00 95.69 85 THR A CA 1
ATOM 701 C C . THR A 1 85 ? 23.505 6.214 -18.115 1.00 95.69 85 THR A C 1
ATOM 703 O O . THR A 1 85 ? 22.929 6.114 -17.034 1.00 95.69 85 THR A O 1
ATOM 706 N N . ASN A 1 86 ? 22.885 5.935 -19.264 1.00 93.88 86 ASN A N 1
ATOM 707 C CA . ASN A 1 86 ? 21.474 5.587 -19.378 1.00 93.88 86 ASN A CA 1
ATOM 708 C C . ASN A 1 86 ? 21.223 4.075 -19.406 1.00 93.88 86 ASN A C 1
ATOM 710 O O . ASN A 1 86 ? 20.065 3.679 -19.520 1.00 93.88 86 ASN A O 1
ATOM 714 N N . MET A 1 87 ? 22.247 3.226 -19.275 1.00 94.19 87 MET A N 1
ATOM 715 C CA . MET A 1 87 ? 22.104 1.764 -19.374 1.00 94.19 87 MET A CA 1
ATOM 716 C C . MET A 1 87 ? 21.621 1.081 -18.080 1.00 94.19 87 MET A C 1
ATOM 718 O O . MET A 1 87 ? 21.441 -0.133 -18.041 1.00 94.19 87 MET A O 1
ATOM 722 N N . GLY A 1 88 ? 21.359 1.832 -17.005 1.00 94.50 88 GLY A N 1
ATOM 723 C CA . GLY A 1 88 ? 20.836 1.281 -15.750 1.00 94.50 88 GLY A CA 1
ATOM 724 C C . GLY A 1 88 ? 19.401 0.742 -15.871 1.00 94.50 88 GLY A C 1
ATOM 725 O O . GLY A 1 88 ? 18.485 1.474 -16.248 1.00 94.50 88 GLY A O 1
ATOM 726 N N . VAL A 1 89 ? 19.185 -0.526 -15.488 1.00 94.69 89 VAL A N 1
ATOM 727 C CA . VAL A 1 89 ? 17.867 -1.198 -15.581 1.00 94.69 89 VAL A CA 1
ATOM 728 C C . VAL A 1 89 ? 17.313 -1.656 -14.225 1.00 94.69 89 VAL A C 1
ATOM 730 O O . VAL A 1 89 ? 16.138 -1.415 -13.938 1.00 94.69 89 VAL A O 1
ATOM 733 N N . ASN A 1 90 ? 18.123 -2.318 -13.389 1.00 92.88 90 ASN A N 1
ATOM 734 C CA . ASN A 1 90 ? 17.628 -3.079 -12.229 1.00 92.88 90 ASN A CA 1
ATOM 735 C C . ASN A 1 90 ? 17.568 -2.285 -10.912 1.00 92.88 90 ASN A C 1
ATOM 737 O O . ASN A 1 90 ? 16.604 -2.422 -10.164 1.00 92.88 90 ASN A O 1
ATOM 741 N N . GLN A 1 91 ? 18.565 -1.449 -10.616 1.00 93.62 91 GLN A N 1
ATOM 742 C CA . GLN A 1 91 ? 18.694 -0.762 -9.317 1.00 93.62 91 GLN A CA 1
ATOM 743 C C . GLN A 1 91 ? 18.002 0.612 -9.280 1.00 93.62 91 GLN A C 1
ATOM 745 O O . GLN A 1 91 ? 18.348 1.488 -8.488 1.00 93.62 91 GLN A O 1
ATOM 750 N N . LEU A 1 92 ? 17.003 0.812 -10.141 1.00 93.88 92 LEU A N 1
ATOM 751 C CA . LEU A 1 92 ? 16.255 2.061 -10.207 1.00 93.88 92 LEU A CA 1
ATOM 752 C C . LEU A 1 92 ? 15.197 2.127 -9.098 1.00 93.88 92 LEU A C 1
ATOM 754 O O . LEU A 1 92 ? 14.427 1.189 -8.856 1.00 93.88 92 LEU A O 1
ATOM 758 N N . LYS A 1 93 ? 15.133 3.285 -8.439 1.00 94.38 93 LYS A N 1
ATOM 759 C CA . LYS A 1 93 ? 14.136 3.596 -7.412 1.00 94.38 93 LYS A CA 1
ATOM 760 C C . LYS A 1 93 ? 13.029 4.439 -8.031 1.00 94.38 93 LYS A C 1
ATOM 762 O O . LYS A 1 93 ? 13.290 5.350 -8.811 1.00 94.38 93 LYS A O 1
ATOM 767 N N . TYR A 1 94 ? 11.783 4.128 -7.690 1.00 93.94 94 TYR A N 1
ATOM 768 C CA . TYR A 1 94 ? 10.664 4.960 -8.109 1.00 93.94 94 TYR A CA 1
ATOM 769 C C . TYR A 1 94 ? 10.634 6.248 -7.280 1.00 93.94 94 TYR A C 1
ATOM 771 O O . TYR A 1 94 ? 10.905 6.212 -6.083 1.00 93.94 94 TYR A O 1
ATOM 779 N N . GLN A 1 95 ? 10.310 7.374 -7.917 1.00 93.75 95 GLN A N 1
ATOM 780 C CA . GLN A 1 95 ? 10.317 8.688 -7.266 1.00 93.75 95 GLN A CA 1
ATOM 781 C C . GLN A 1 95 ? 9.218 8.824 -6.202 1.00 93.75 95 GLN A C 1
ATOM 783 O O . GLN A 1 95 ? 9.417 9.485 -5.188 1.00 93.75 95 GLN A O 1
ATOM 788 N N . ARG A 1 96 ? 8.055 8.189 -6.410 1.00 94.75 96 ARG A N 1
ATOM 789 C CA . ARG A 1 96 ? 6.938 8.229 -5.457 1.00 94.75 96 ARG A CA 1
ATOM 790 C C . ARG A 1 96 ? 6.999 7.060 -4.479 1.00 94.75 96 ARG A C 1
ATOM 792 O O . ARG A 1 96 ? 7.459 5.965 -4.801 1.00 94.75 96 ARG A O 1
ATOM 799 N N . SER A 1 97 ? 6.451 7.275 -3.285 1.00 95.88 97 SER A N 1
ATOM 800 C CA . SER A 1 97 ? 6.310 6.213 -2.289 1.00 95.88 97 SER A CA 1
ATOM 801 C C . SER A 1 97 ? 5.268 5.166 -2.710 1.00 95.88 97 SER A C 1
ATOM 803 O O . SER A 1 97 ? 4.317 5.447 -3.448 1.00 95.88 97 SER A O 1
ATOM 805 N N . LEU A 1 98 ? 5.395 3.948 -2.172 1.00 96.75 98 LEU A N 1
ATOM 806 C CA . LEU A 1 98 ? 4.386 2.895 -2.353 1.00 96.75 98 LEU A CA 1
ATOM 807 C C . LEU A 1 98 ? 3.010 3.313 -1.813 1.00 96.75 98 LEU A C 1
ATOM 809 O O . LEU A 1 98 ? 1.993 2.869 -2.337 1.00 96.75 98 LEU A O 1
ATOM 813 N N . ARG A 1 99 ? 2.976 4.188 -0.797 1.00 96.62 99 ARG A N 1
ATOM 814 C CA . ARG A 1 99 ? 1.735 4.750 -0.255 1.00 96.62 99 ARG A CA 1
ATOM 815 C C . ARG A 1 99 ? 1.040 5.660 -1.269 1.00 96.62 99 ARG A C 1
ATOM 817 O O . ARG A 1 99 ? -0.147 5.486 -1.492 1.00 96.62 99 ARG A O 1
ATOM 824 N N . ALA A 1 100 ? 1.778 6.556 -1.921 1.00 96.62 100 ALA A N 1
ATOM 825 C CA . ALA A 1 100 ? 1.212 7.414 -2.963 1.00 96.62 100 ALA A CA 1
ATOM 826 C C . ALA A 1 100 ? 0.698 6.582 -4.153 1.00 96.62 100 ALA A C 1
ATOM 828 O O . ALA A 1 100 ? -0.391 6.816 -4.658 1.00 96.62 100 ALA A O 1
ATOM 829 N N . THR A 1 101 ? 1.439 5.536 -4.537 1.00 96.06 101 THR A N 1
ATOM 830 C CA . THR A 1 101 ? 1.002 4.596 -5.590 1.00 96.06 101 THR A CA 1
ATOM 831 C C . THR A 1 101 ? -0.282 3.852 -5.197 1.00 96.06 101 THR A C 1
ATOM 833 O O . THR A 1 101 ? -1.116 3.551 -6.045 1.00 96.06 101 THR A O 1
ATOM 836 N N . ALA A 1 102 ? -0.436 3.519 -3.913 1.00 97.44 102 ALA A N 1
ATOM 837 C CA . ALA A 1 102 ? -1.641 2.888 -3.389 1.00 97.44 102 ALA A CA 1
ATOM 838 C C . ALA A 1 102 ? -2.852 3.832 -3.445 1.00 97.44 102 ALA A C 1
ATOM 840 O O . ALA A 1 102 ? -3.924 3.405 -3.858 1.00 97.44 102 ALA A O 1
ATOM 841 N N . GLU A 1 103 ? -2.668 5.095 -3.056 1.00 97.38 103 GLU A N 1
ATOM 842 C CA . GLU A 1 103 ? -3.707 6.131 -3.099 1.00 97.38 103 GLU A CA 1
ATOM 843 C C . GLU A 1 103 ? -4.158 6.396 -4.550 1.00 97.38 103 GLU A C 1
ATOM 845 O O . GLU A 1 103 ? -5.352 6.360 -4.833 1.00 97.38 103 GLU A O 1
ATOM 850 N N . GLU A 1 104 ? -3.214 6.521 -5.490 1.00 96.94 104 GLU A N 1
ATOM 851 C CA . GLU A 1 104 ? -3.489 6.714 -6.924 1.00 96.94 104 GLU A CA 1
ATOM 852 C C . GLU A 1 104 ? -4.305 5.564 -7.537 1.00 96.94 104 GLU A C 1
ATOM 854 O O . GLU A 1 104 ? -5.257 5.796 -8.273 1.00 96.94 104 GLU A O 1
ATOM 859 N N . ARG A 1 105 ? -3.976 4.309 -7.205 1.00 96.81 105 ARG A N 1
ATOM 860 C CA . ARG A 1 105 ? -4.687 3.129 -7.731 1.00 96.81 105 ARG A CA 1
ATOM 861 C C . ARG A 1 105 ? -6.122 2.985 -7.232 1.00 96.81 105 ARG A C 1
ATOM 863 O O . ARG A 1 105 ? -6.886 2.280 -7.872 1.00 96.81 105 ARG A O 1
ATOM 870 N N . VAL A 1 106 ? -6.444 3.546 -6.068 1.00 96.88 106 VAL A N 1
ATOM 871 C CA . VAL A 1 106 ? -7.809 3.521 -5.517 1.00 96.88 106 VAL A CA 1
ATOM 872 C C . VAL A 1 106 ? -8.627 4.707 -6.030 1.00 96.88 106 VAL A C 1
ATOM 874 O O . VAL A 1 106 ? -9.842 4.594 -6.123 1.00 96.88 106 VAL A O 1
ATOM 877 N N . GLY A 1 107 ? -7.976 5.839 -6.321 1.00 94.50 107 GLY A N 1
ATOM 878 C CA . GLY A 1 107 ? -8.641 7.045 -6.819 1.00 94.50 107 GLY A CA 1
ATOM 879 C C . GLY A 1 107 ? -8.907 7.064 -8.326 1.00 94.50 107 GLY A C 1
ATOM 880 O O . GLY A 1 107 ? -9.663 7.921 -8.774 1.00 94.50 107 GLY A O 1
ATOM 881 N N . ARG A 1 108 ? -8.277 6.166 -9.089 1.00 90.38 108 ARG A N 1
ATOM 882 C CA . ARG A 1 108 ? -8.532 5.964 -10.519 1.00 90.38 108 ARG A CA 1
ATOM 883 C C . ARG A 1 108 ? -9.729 5.049 -10.734 1.00 90.38 108 ARG A C 1
ATOM 885 O O . ARG A 1 108 ? -10.487 5.342 -11.679 1.00 90.38 108 ARG A O 1
#

pLDDT: mean 95.17, std 3.68, range [61.47, 97.94]

Solvent-accessible surface area (backbone atoms only — not comparable to full-atom values): 7010 Å² total; per-residue (Å²): 136,59,73,54,56,55,54,48,55,53,66,68,47,52,84,41,69,71,46,43,53,55,51,51,55,50,54,52,55,62,64,75,46,65,61,68,43,80,40,97,66,69,96,48,59,56,60,40,43,75,74,67,56,58,102,50,92,92,63,83,46,75,48,72,72,73,85,86,78,66,47,60,58,96,43,73,96,69,58,65,89,69,61,78,88,64,56,76,39,69,91,37,72,62,94,67,54,72,66,58,55,48,52,53,67,71,75,106

Secondary structure (DSSP, 8-state):
--HHHHHHHHHH-TTSHHHHHHHHHHHHHHHHS-SEEEESS-S-HHHHHHTT--SSTT--EEEE----S------GGG---S-GGG---SSPPPSS-HHHHHHHHHH-

Nearest PDB structures (foldseek):
  8c3a-assembly1_v  TM=9.975E-01  e=2.133E-15  Candida albicans
  9axt-assembly1_BZ  TM=9.975E-01  e=3.937E-15  Schizosaccharomyces pombe
  8eui-assembly1_N  TM=9.961E-01  e=1.093E-14  Schizosaccharomyces pombe
  7oyb-assembly1_N1  TM=9.952E-01  e=1.253E-14  Danio rerio
  8ipb-assembly1_HA  TM=9.987E-01  e=4.323E-13  Triticum aestivum

Radius of gyration: 19.28 Å; Cα contacts (8 Å, |Δi|>4): 75; chains: 1; bounding box: 49×27×56 Å

InterPro domains:
  IPR000439 Large ribosomal subunit protein eL15 [PF00827] (2-108)
  IPR000439 Large ribosomal subunit protein eL15 [PTHR11847] (1-108)
  IPR000439 Large ribosomal subunit protein eL15 [SM01384] (2-108)
  IPR012678 Ribosomal protein uL23/eL15/eS24 core domain superfamily [SSF54189] (1-108)
  IPR024794 Large ribosomal subunit protein eL15 core domain superfamily [G3DSA:3.40.1120.10] (1-108)

Organism: Hortaea werneckii (NCBI:txid91943)